Protein AF-A0AAD4EPF3-F1 (afdb_monomer)

pLDDT: mean 72.78, std 25.4, range [34.25, 98.69]

Foldseek 3Di:
DDDPPPPDPPCPPVNVVVVVVVVVVVVVVVVVVVVVVVVVVCVPVVVVVVVVVVVVVVVVVVVVVVVVVVVVVVVVVVVVVVVVVVVVVVVVVVVVVVVVVVVPPDDPDDDDDDDDDDDDDDDDDDDDDDDDDDDDDDDDDDDDPPDPPPDDDPDPPPPPVPDDDDDDD

Sequence (169 aa):
MVPNMRRSAMDTPKAQATRLRRDFDDLISKLIDDENTARSDYEREVPQLEQQICEKEEAIERIQREIEVGRNRIIQLRDAIRDATEVRREVEAIFRCRSESKVGRVKFANRRQTNQHPEEGKRGTPINQNGDRRKRRHQPRTIQFSKVFQRGGAKYKHLIVEHPEEPGI

Mean predicted aligned error: 20.14 Å

Organism: NCBI:txid669026

Solvent-accessible surface area (backbone atoms only — not comparable to full-atom values): 11258 Å² total; per-residue (Å²): 138,79,83,83,75,77,74,73,85,68,72,46,73,66,56,51,51,55,48,54,50,49,55,50,54,53,50,51,50,51,52,50,52,53,50,53,50,53,48,54,49,49,71,54,47,51,59,54,51,52,51,53,48,52,57,49,51,56,50,50,52,52,52,52,51,52,51,52,55,50,50,55,50,51,52,53,52,52,51,52,49,52,55,52,52,48,55,50,50,53,52,53,50,52,53,50,56,56,53,56,66,68,73,71,80,81,78,80,87,80,89,82,87,81,89,86,85,88,81,88,81,81,90,83,84,86,87,85,78,92,78,90,81,82,86,84,91,81,78,82,89,74,84,80,93,77,88,81,88,86,74,81,84,86,76,82,73,79,78,75,81,76,73,80,80,76,83,80,130

Secondary structure (DSSP, 8-state):
------------HHHHHHHHHHHHHHHHHHHHHHHHHHHHHHHHHHHHHHHHHHHHHHHHHHHHHHHHHHHHHHHHHHHHHHHHHHHHHHHHHHHHHHHHHHHS------------------------------------------SSSSSS----------PPPP---

Radius of gyration: 48.9 Å; Cα contacts (8 Å, |Δi|>4): 1; chains: 1; bounding box: 89×60×157 Å

Structure (mmCIF, N/CA/C/O backbone):
data_AF-A0AAD4EPF3-F1
#
_entry.id   AF-A0AAD4EPF3-F1
#
loop_
_atom_site.group_PDB
_atom_site.id
_atom_site.type_symbol
_atom_site.label_atom_id
_atom_site.label_alt_id
_atom_site.label_comp_id
_atom_site.label_asym_id
_atom_site.label_entity_id
_atom_site.label_seq_id
_atom_site.pdbx_PDB_ins_code
_atom_site.Cartn_x
_atom_site.Cartn_y
_atom_site.Cartn_z
_atom_site.occupancy
_atom_site.B_iso_or_equiv
_atom_site.auth_seq_id
_atom_site.auth_comp_id
_atom_site.auth_asym_id
_atom_site.auth_atom_id
_atom_site.pdbx_PDB_model_num
ATOM 1 N N . MET A 1 1 ? 32.553 -14.901 -82.461 1.00 41.97 1 MET A N 1
ATOM 2 C CA . MET A 1 1 ? 31.554 -14.467 -81.460 1.00 41.97 1 MET A CA 1
ATOM 3 C C . MET A 1 1 ? 32.057 -14.905 -80.096 1.00 41.97 1 MET A C 1
ATOM 5 O O . MET A 1 1 ? 32.181 -16.101 -79.882 1.00 41.97 1 MET A O 1
ATOM 9 N N . VAL A 1 2 ? 32.452 -13.971 -79.230 1.00 42.94 2 VAL A N 1
ATOM 10 C CA . VAL A 1 2 ? 32.963 -14.287 -77.884 1.00 42.94 2 VAL A CA 1
ATOM 11 C C . VAL A 1 2 ? 31.824 -14.058 -76.885 1.00 42.94 2 VAL A C 1
ATOM 13 O O . VAL A 1 2 ? 31.221 -12.982 -76.936 1.00 42.94 2 VAL A O 1
ATOM 16 N N . PRO A 1 3 ? 31.478 -15.020 -76.010 1.00 53.44 3 PRO A N 1
ATOM 17 C CA . PRO A 1 3 ? 30.401 -14.832 -75.049 1.00 53.44 3 PRO A CA 1
ATOM 18 C C . PRO A 1 3 ? 30.819 -13.796 -74.008 1.00 53.44 3 PRO A C 1
ATOM 20 O O . PRO A 1 3 ? 31.830 -13.948 -73.323 1.00 53.44 3 PRO A O 1
ATOM 23 N N . ASN A 1 4 ? 30.019 -12.740 -73.891 1.00 50.44 4 ASN A N 1
ATOM 24 C CA . ASN A 1 4 ? 30.131 -11.736 -72.847 1.00 50.44 4 ASN A CA 1
ATOM 25 C C . ASN A 1 4 ? 29.821 -12.413 -71.501 1.00 50.44 4 ASN A C 1
ATOM 27 O O . ASN A 1 4 ? 28.656 -12.608 -71.146 1.00 50.44 4 ASN A O 1
ATOM 31 N N . MET A 1 5 ? 30.861 -12.846 -70.783 1.00 51.75 5 MET A N 1
ATOM 32 C CA . MET A 1 5 ? 30.713 -13.374 -69.433 1.00 51.75 5 MET A CA 1
ATOM 33 C C . MET A 1 5 ? 30.251 -12.228 -68.539 1.00 51.75 5 MET A C 1
ATOM 35 O O . MET A 1 5 ? 31.035 -11.355 -68.164 1.00 51.75 5 MET A O 1
ATOM 39 N N . ARG A 1 6 ? 28.953 -12.224 -68.219 1.00 51.84 6 ARG A N 1
ATOM 40 C CA . ARG A 1 6 ? 28.389 -11.421 -67.135 1.00 51.84 6 ARG A CA 1
ATOM 41 C C . ARG A 1 6 ? 29.256 -11.663 -65.906 1.00 51.84 6 ARG A C 1
ATOM 43 O O . ARG A 1 6 ? 29.224 -12.749 -65.332 1.00 51.84 6 ARG A O 1
ATOM 50 N N . ARG A 1 7 ? 30.061 -10.662 -65.541 1.00 51.69 7 ARG A N 1
ATOM 51 C CA . ARG A 1 7 ? 30.772 -10.626 -64.267 1.00 51.69 7 ARG A CA 1
ATOM 52 C C . ARG A 1 7 ? 29.709 -10.813 -63.195 1.00 51.69 7 ARG A C 1
ATOM 54 O O . ARG A 1 7 ? 28.870 -9.937 -63.003 1.00 51.69 7 ARG A O 1
ATOM 61 N N . SER A 1 8 ? 29.722 -11.988 -62.571 1.00 54.09 8 SER A N 1
ATOM 62 C CA . SER A 1 8 ? 29.107 -12.205 -61.270 1.00 54.09 8 SER A CA 1
ATOM 63 C C . SER A 1 8 ? 29.448 -10.989 -60.416 1.00 54.09 8 SER A C 1
ATOM 65 O O . SER A 1 8 ? 30.621 -10.607 -60.340 1.00 54.09 8 SER A O 1
ATOM 67 N N . ALA A 1 9 ? 28.426 -10.326 -59.880 1.00 55.34 9 ALA A N 1
ATOM 68 C CA . ALA A 1 9 ? 28.579 -9.203 -58.974 1.00 55.34 9 ALA A CA 1
ATOM 69 C C . ALA A 1 9 ? 29.216 -9.723 -57.678 1.00 55.34 9 ALA A C 1
ATOM 71 O O . ALA A 1 9 ? 28.542 -9.966 -56.685 1.00 55.34 9 ALA A O 1
ATOM 72 N N . MET A 1 10 ? 30.526 -9.961 -57.714 1.00 60.81 10 MET A N 1
ATOM 73 C CA . MET A 1 10 ? 31.342 -10.130 -56.527 1.00 60.81 10 MET A CA 1
ATOM 74 C C . MET A 1 10 ? 31.243 -8.804 -55.788 1.00 60.81 10 MET A C 1
ATOM 76 O O . MET A 1 10 ? 31.763 -7.791 -56.266 1.00 60.81 10 MET A O 1
ATOM 80 N N . ASP A 1 11 ? 30.527 -8.792 -54.665 1.00 67.94 11 ASP A N 1
ATOM 81 C CA . ASP A 1 11 ? 30.547 -7.658 -53.754 1.00 67.94 11 ASP A CA 1
ATOM 82 C C . ASP A 1 11 ? 32.008 -7.384 -53.417 1.00 67.94 11 ASP A C 1
ATOM 84 O O . ASP A 1 11 ? 32.669 -8.170 -52.738 1.00 67.94 11 ASP A O 1
ATOM 88 N N . THR A 1 12 ? 32.538 -6.288 -53.958 1.00 86.00 12 THR A N 1
ATOM 89 C CA . THR A 1 12 ? 33.910 -5.884 -53.661 1.00 86.00 12 THR A CA 1
ATOM 90 C C . THR A 1 12 ? 34.059 -5.755 -52.141 1.00 86.00 12 THR A C 1
ATOM 92 O O . THR A 1 12 ? 33.102 -5.337 -51.480 1.00 86.00 12 THR A O 1
ATOM 95 N N . PRO A 1 13 ? 35.236 -6.038 -51.560 1.00 88.44 13 PRO A N 1
ATOM 96 C CA . PRO A 1 13 ? 35.455 -5.874 -50.119 1.00 88.44 13 PRO A CA 1
ATOM 97 C C . PRO A 1 13 ? 35.016 -4.495 -49.595 1.00 88.44 13 PRO A C 1
ATOM 99 O O . PRO A 1 13 ? 34.485 -4.368 -48.496 1.00 88.44 13 PRO A O 1
ATOM 102 N N . LYS A 1 14 ? 35.136 -3.457 -50.434 1.00 91.12 14 LYS A N 1
ATOM 103 C CA . LYS A 1 14 ? 34.638 -2.104 -50.162 1.00 91.12 14 LYS A CA 1
ATOM 104 C C . LYS A 1 14 ? 33.109 -2.038 -50.035 1.00 91.12 14 LYS A C 1
ATOM 106 O O . LYS A 1 14 ? 32.612 -1.390 -49.122 1.00 91.12 14 LYS A O 1
ATOM 111 N N . ALA A 1 15 ? 32.365 -2.704 -50.918 1.00 88.94 15 ALA A N 1
ATOM 112 C CA . ALA A 1 15 ? 30.906 -2.776 -50.839 1.00 88.94 15 ALA A CA 1
ATOM 113 C C . ALA A 1 15 ? 30.447 -3.529 -49.578 1.00 88.94 15 ALA A C 1
ATOM 115 O O . ALA A 1 15 ? 29.534 -3.066 -48.894 1.00 88.94 15 ALA A O 1
ATOM 116 N N . GLN A 1 16 ? 31.128 -4.623 -49.220 1.00 90.25 16 GLN A N 1
ATOM 117 C CA . GLN A 1 16 ? 30.853 -5.368 -47.985 1.00 90.25 16 GLN A CA 1
ATOM 118 C C . GLN A 1 16 ? 31.090 -4.498 -46.745 1.00 90.25 16 GLN A C 1
ATOM 120 O O . GLN A 1 16 ? 30.206 -4.383 -45.901 1.00 90.25 16 GLN A O 1
ATOM 125 N N . ALA A 1 17 ? 32.223 -3.791 -46.688 1.00 92.38 17 ALA A N 1
ATOM 126 C CA . ALA A 1 17 ? 32.535 -2.869 -45.596 1.00 92.38 17 ALA A CA 1
ATOM 127 C C . ALA A 1 17 ? 31.496 -1.742 -45.456 1.00 92.38 17 ALA A C 1
ATOM 129 O O . ALA A 1 17 ? 31.114 -1.389 -44.344 1.00 92.38 17 ALA A O 1
ATOM 130 N N . THR A 1 18 ? 30.990 -1.194 -46.570 1.00 94.00 18 THR A N 1
ATOM 131 C CA . THR A 1 18 ? 29.942 -0.161 -46.506 1.00 94.00 18 THR A CA 1
ATOM 132 C C . THR A 1 18 ? 28.593 -0.688 -46.030 1.00 94.00 18 THR A C 1
ATOM 134 O O . THR A 1 18 ? 27.859 0.067 -45.403 1.00 94.00 18 THR A O 1
ATOM 137 N N . ARG A 1 19 ? 28.247 -1.950 -46.325 1.00 94.44 19 ARG A N 1
ATOM 138 C CA . ARG A 1 19 ? 27.010 -2.565 -45.820 1.00 94.44 19 ARG A CA 1
ATOM 139 C C . ARG A 1 19 ? 27.119 -2.823 -44.329 1.00 94.44 19 ARG A C 1
ATOM 141 O O . ARG A 1 19 ? 26.300 -2.313 -43.585 1.00 94.44 19 ARG A O 1
ATOM 148 N N . LEU A 1 20 ? 28.205 -3.467 -43.907 1.00 95.88 20 LEU A N 1
ATOM 149 C CA . LEU A 1 20 ? 28.450 -3.756 -42.500 1.00 95.88 20 LEU A CA 1
ATOM 150 C C . LEU A 1 20 ? 28.458 -2.481 -41.646 1.00 95.88 20 LEU A C 1
ATOM 152 O O . LEU A 1 20 ? 27.905 -2.468 -40.556 1.00 95.88 20 LEU A O 1
ATOM 156 N N . ARG A 1 21 ? 29.037 -1.388 -42.159 1.00 96.44 21 ARG A N 1
ATOM 157 C CA . ARG A 1 21 ? 28.996 -0.093 -41.475 1.00 96.44 21 ARG A CA 1
ATOM 158 C C . ARG A 1 21 ? 27.568 0.424 -41.283 1.00 96.44 21 ARG A C 1
ATOM 160 O O . ARG A 1 21 ? 27.253 0.863 -40.189 1.00 96.44 21 ARG A O 1
ATOM 167 N N . ARG A 1 22 ? 26.715 0.340 -42.310 1.00 97.06 22 ARG A N 1
ATOM 168 C CA . ARG A 1 22 ? 25.299 0.723 -42.180 1.00 97.06 22 ARG A CA 1
ATOM 169 C C . ARG A 1 22 ? 24.564 -0.175 -41.195 1.00 97.06 22 ARG A C 1
ATOM 171 O O . ARG A 1 22 ? 23.853 0.344 -40.355 1.00 97.06 22 ARG A O 1
ATOM 178 N N . ASP A 1 23 ? 24.789 -1.485 -41.254 1.00 97.50 23 ASP A N 1
ATOM 179 C CA . ASP A 1 23 ? 24.154 -2.431 -40.332 1.00 97.50 23 ASP A CA 1
ATOM 180 C C . ASP A 1 23 ? 24.547 -2.132 -38.872 1.00 97.50 23 ASP A C 1
ATOM 182 O O . ASP A 1 23 ? 23.711 -2.216 -37.974 1.00 97.50 23 ASP A O 1
ATOM 186 N N . PHE A 1 24 ? 25.805 -1.736 -38.632 1.00 98.06 24 PHE A N 1
ATOM 187 C CA . PHE A 1 24 ? 26.255 -1.265 -37.320 1.00 98.06 24 PHE A CA 1
ATOM 188 C C . PHE A 1 24 ? 25.595 0.054 -36.911 1.00 98.06 24 PHE A C 1
ATOM 190 O O . PHE A 1 24 ? 25.129 0.156 -35.779 1.00 98.06 24 PHE A O 1
ATOM 197 N N . ASP A 1 25 ? 25.530 1.042 -37.805 1.00 98.12 25 ASP A N 1
ATOM 198 C CA . ASP A 1 25 ? 24.897 2.336 -37.524 1.00 98.12 25 ASP A CA 1
ATOM 199 C C . ASP A 1 25 ? 23.387 2.167 -37.226 1.00 98.12 25 ASP A C 1
ATOM 201 O O . ASP A 1 25 ? 22.860 2.764 -36.282 1.00 98.12 25 ASP A O 1
ATOM 205 N N . ASP A 1 26 ? 22.702 1.288 -37.965 1.00 98.12 26 ASP A N 1
ATOM 206 C CA . ASP A 1 26 ? 21.293 0.935 -37.755 1.00 98.12 26 ASP A CA 1
ATOM 207 C C . ASP A 1 26 ? 21.089 0.209 -36.416 1.00 98.12 26 ASP A C 1
ATOM 209 O O . ASP A 1 26 ? 20.116 0.471 -35.705 1.00 98.12 26 ASP A O 1
ATOM 213 N N . LEU A 1 27 ? 21.999 -0.703 -36.050 1.00 98.31 27 LEU A N 1
ATOM 214 C CA . LEU A 1 27 ? 21.946 -1.411 -34.769 1.00 98.31 27 LEU A CA 1
ATOM 215 C C . LEU A 1 27 ? 22.160 -0.458 -33.589 1.00 98.31 27 LEU A C 1
ATOM 217 O O . LEU A 1 27 ? 21.432 -0.548 -32.603 1.00 98.31 27 LEU A O 1
ATOM 221 N N . ILE A 1 28 ? 23.128 0.457 -33.694 1.00 98.38 28 ILE A N 1
ATOM 222 C CA . ILE A 1 28 ? 23.382 1.481 -32.674 1.00 98.38 28 ILE A CA 1
ATOM 223 C C . ILE A 1 28 ? 22.147 2.368 -32.509 1.00 98.38 28 ILE A C 1
ATOM 225 O O . ILE A 1 28 ? 21.724 2.612 -31.384 1.00 98.38 28 ILE A O 1
ATOM 229 N N . SER A 1 29 ? 21.538 2.800 -33.617 1.00 98.25 29 SER A N 1
ATOM 230 C CA . SER A 1 29 ? 20.337 3.643 -33.579 1.00 98.25 29 SER A CA 1
ATOM 231 C C . SER A 1 29 ? 19.178 2.938 -32.871 1.00 98.25 29 SER A C 1
ATOM 233 O O . SER A 1 29 ? 18.586 3.504 -31.959 1.00 98.25 29 SER A O 1
ATOM 235 N N . LYS A 1 30 ? 18.923 1.665 -33.204 1.00 98.38 30 LYS A N 1
ATOM 236 C CA . LYS A 1 30 ? 17.899 0.858 -32.522 1.00 98.38 30 LYS A CA 1
ATOM 237 C C . LYS A 1 30 ? 18.172 0.696 -31.032 1.00 98.38 30 LYS A C 1
ATOM 239 O O . LYS A 1 30 ? 17.250 0.814 -30.239 1.00 98.38 30 LYS A O 1
ATOM 244 N N . LEU A 1 31 ? 19.424 0.439 -30.652 1.00 98.44 31 LEU A N 1
ATOM 245 C CA . LEU A 1 31 ? 19.785 0.277 -29.246 1.00 98.44 31 LEU A CA 1
ATOM 246 C C . LEU A 1 31 ? 19.527 1.565 -28.452 1.00 98.44 31 LEU A C 1
ATOM 248 O O . LEU A 1 31 ? 19.008 1.500 -27.343 1.00 98.44 31 LEU A O 1
ATOM 252 N N . ILE A 1 32 ? 19.844 2.721 -29.038 1.00 98.50 32 ILE A N 1
ATOM 253 C CA . ILE A 1 32 ? 19.571 4.032 -28.440 1.00 98.50 32 ILE A CA 1
ATOM 254 C C . ILE A 1 32 ? 18.059 4.269 -28.315 1.00 98.50 32 ILE A C 1
ATOM 256 O O . ILE A 1 32 ? 17.601 4.757 -27.283 1.00 98.50 32 ILE A O 1
ATOM 260 N N . ASP A 1 33 ? 17.273 3.920 -29.334 1.00 98.38 33 ASP A N 1
ATOM 261 C CA . ASP A 1 33 ? 15.813 4.070 -29.303 1.00 98.38 33 ASP A CA 1
ATOM 262 C C . ASP A 1 33 ? 15.165 3.173 -28.235 1.00 98.38 33 ASP A C 1
ATOM 264 O O . ASP A 1 33 ? 14.301 3.631 -27.480 1.00 98.38 33 ASP A O 1
ATOM 268 N N . ASP A 1 34 ? 15.613 1.920 -28.126 1.00 98.44 34 ASP A N 1
ATOM 269 C CA . ASP A 1 34 ? 15.154 0.972 -27.108 1.00 98.44 34 ASP A CA 1
ATOM 270 C C . ASP A 1 34 ? 15.523 1.459 -25.696 1.00 98.44 34 ASP A C 1
ATOM 272 O O . ASP A 1 34 ? 14.685 1.434 -24.790 1.00 98.44 34 ASP A O 1
ATOM 276 N N . GLU A 1 35 ? 16.749 1.959 -25.507 1.00 98.38 35 GLU A N 1
ATOM 277 C CA . GLU A 1 35 ? 17.209 2.524 -24.234 1.00 98.38 35 GLU A CA 1
ATOM 278 C C . GLU A 1 35 ? 16.392 3.759 -23.837 1.00 98.38 35 GLU A C 1
ATOM 280 O O . GLU A 1 35 ? 15.924 3.854 -22.701 1.00 98.38 35 GLU A O 1
ATOM 285 N N . ASN A 1 36 ? 16.155 4.681 -24.774 1.00 98.25 36 ASN A N 1
ATOM 286 C CA . ASN A 1 36 ? 15.343 5.873 -24.532 1.00 98.25 36 ASN A CA 1
ATOM 287 C C . ASN A 1 36 ? 13.889 5.522 -24.204 1.00 98.25 36 ASN A C 1
ATOM 289 O O . ASN A 1 36 ? 13.291 6.142 -23.323 1.00 98.25 36 ASN A O 1
ATOM 293 N N . THR A 1 37 ? 13.326 4.520 -24.880 1.00 98.31 37 THR A N 1
ATOM 294 C CA . THR A 1 37 ? 11.962 4.045 -24.619 1.00 98.31 37 THR A CA 1
ATOM 295 C C . THR A 1 37 ? 11.866 3.444 -23.221 1.00 98.31 37 THR A C 1
ATOM 297 O O . THR A 1 37 ? 11.028 3.872 -22.428 1.00 98.31 37 THR A O 1
ATOM 300 N N . ALA A 1 38 ? 12.774 2.526 -22.877 1.00 98.06 38 ALA A N 1
ATOM 301 C CA . ALA A 1 38 ? 12.819 1.918 -21.552 1.00 98.06 38 ALA A CA 1
ATOM 302 C C . ALA A 1 38 ? 13.003 2.978 -20.459 1.00 98.06 38 ALA A C 1
ATOM 304 O O . ALA A 1 38 ? 12.291 2.977 -19.455 1.00 98.06 38 ALA A O 1
ATOM 305 N N . ARG A 1 39 ? 13.920 3.927 -20.671 1.00 98.31 39 ARG A N 1
ATOM 306 C CA . ARG A 1 39 ? 14.147 5.043 -19.754 1.00 98.31 39 ARG A CA 1
ATOM 307 C C . ARG A 1 39 ? 12.891 5.890 -19.568 1.00 98.31 39 ARG A C 1
ATOM 309 O O . ARG A 1 39 ? 12.536 6.177 -18.430 1.00 98.31 39 ARG A O 1
ATOM 316 N N . SER A 1 40 ? 12.207 6.253 -20.652 1.00 98.25 40 SER A N 1
ATOM 317 C CA . SER A 1 40 ? 10.964 7.026 -20.584 1.00 98.25 40 SER A CA 1
ATOM 318 C C . SER A 1 40 ? 9.862 6.283 -19.827 1.00 98.25 40 SER A C 1
ATOM 320 O O . SER A 1 40 ? 9.078 6.918 -19.119 1.00 98.25 40 SER A O 1
ATOM 322 N N . ASP A 1 41 ? 9.775 4.962 -19.977 1.00 98.25 41 ASP A N 1
ATOM 323 C CA . ASP A 1 41 ? 8.807 4.154 -19.241 1.00 98.25 41 ASP A CA 1
ATOM 324 C C . ASP A 1 41 ? 9.131 4.133 -17.742 1.00 98.25 41 ASP A C 1
ATOM 326 O O . ASP A 1 41 ? 8.237 4.385 -16.930 1.00 98.25 41 ASP A O 1
ATOM 330 N N . TYR A 1 42 ? 10.401 3.944 -17.365 1.00 98.12 42 TYR A N 1
ATOM 331 C CA . TYR A 1 42 ? 10.831 3.993 -15.963 1.00 98.12 42 TYR A CA 1
ATOM 332 C C . TYR A 1 42 ? 10.631 5.372 -15.328 1.00 98.12 42 TYR A C 1
ATOM 334 O O . TYR A 1 42 ? 10.101 5.462 -14.221 1.00 98.12 42 TYR A O 1
ATOM 342 N N . GLU A 1 43 ? 11.003 6.447 -16.027 1.00 98.00 43 GLU A N 1
ATOM 343 C CA . GLU A 1 43 ? 10.813 7.828 -15.562 1.00 98.00 43 GLU A CA 1
ATOM 344 C C . GLU A 1 43 ? 9.330 8.158 -15.332 1.00 98.00 43 GLU A C 1
ATOM 346 O O . GLU A 1 43 ? 9.006 8.998 -14.493 1.00 98.00 43 GLU A O 1
ATOM 351 N N . ARG A 1 44 ? 8.414 7.474 -16.029 1.00 97.88 44 ARG A N 1
ATOM 352 C CA . ARG A 1 44 ? 6.969 7.607 -15.813 1.00 97.88 44 ARG A CA 1
ATOM 353 C C . ARG A 1 44 ? 6.450 6.710 -14.690 1.00 97.88 44 ARG A C 1
ATOM 355 O O . ARG A 1 44 ? 5.611 7.155 -13.909 1.00 97.88 44 ARG A O 1
ATOM 362 N N . GLU A 1 45 ? 6.866 5.449 -14.640 1.00 98.38 45 GLU A N 1
ATOM 363 C CA . GLU A 1 45 ? 6.282 4.453 -13.735 1.00 98.38 45 GLU A CA 1
ATOM 364 C C . GLU A 1 45 ? 6.785 4.602 -12.295 1.00 98.38 45 GLU A C 1
ATOM 366 O O . GLU A 1 45 ? 5.991 4.492 -11.360 1.00 98.38 45 GLU A O 1
ATOM 371 N N . VAL A 1 46 ? 8.068 4.920 -12.096 1.00 98.56 46 VAL A N 1
ATOM 372 C CA . VAL A 1 46 ? 8.653 5.042 -10.750 1.00 98.56 46 VAL A CA 1
ATOM 373 C C . VAL A 1 46 ? 7.931 6.103 -9.905 1.00 98.56 46 VAL A C 1
ATOM 375 O O . VAL A 1 46 ? 7.451 5.742 -8.829 1.00 98.56 46 VAL A O 1
ATOM 378 N N . PRO A 1 47 ? 7.716 7.349 -10.376 1.00 98.38 47 PRO A N 1
ATOM 379 C CA . PRO A 1 47 ? 7.000 8.353 -9.584 1.00 98.38 47 PRO A CA 1
ATOM 380 C C . PRO A 1 47 ? 5.546 7.967 -9.287 1.00 98.38 47 PRO A C 1
ATOM 382 O O . PRO A 1 47 ? 5.013 8.291 -8.227 1.00 98.38 47 PRO A O 1
ATOM 385 N N . GLN A 1 48 ? 4.885 7.254 -10.207 1.00 98.38 48 GLN A N 1
ATOM 386 C CA . GLN A 1 48 ? 3.516 6.773 -9.993 1.00 98.38 48 GLN A CA 1
ATOM 387 C C . GLN A 1 48 ? 3.462 5.718 -8.887 1.00 98.38 48 GLN A C 1
ATOM 389 O O . GLN A 1 48 ? 2.556 5.740 -8.052 1.00 98.38 48 GLN A O 1
ATOM 394 N N . LEU A 1 49 ? 4.427 4.797 -8.867 1.00 98.56 49 LEU A N 1
ATOM 395 C CA . LEU A 1 49 ? 4.541 3.797 -7.811 1.00 98.56 49 LEU A CA 1
ATOM 396 C C . LEU A 1 49 ? 4.888 4.444 -6.467 1.00 98.56 49 LEU A C 1
ATOM 398 O O . LEU A 1 49 ? 4.273 4.094 -5.461 1.00 98.56 49 LEU A O 1
ATOM 402 N N . GLU A 1 50 ? 5.799 5.416 -6.444 1.00 98.50 50 GLU A N 1
ATOM 403 C CA . GLU A 1 50 ? 6.135 6.187 -5.240 1.00 98.50 50 GLU A CA 1
ATOM 404 C C . GLU A 1 50 ? 4.914 6.923 -4.676 1.00 98.50 50 GLU A C 1
ATOM 406 O O . GLU A 1 50 ? 4.641 6.846 -3.476 1.00 98.50 50 GLU A O 1
ATOM 411 N N . GLN A 1 51 ? 4.115 7.559 -5.538 1.00 98.50 51 GLN A N 1
ATOM 412 C CA . GLN A 1 51 ? 2.868 8.197 -5.125 1.00 98.50 51 GLN A CA 1
ATOM 413 C C . GLN A 1 51 ? 1.887 7.182 -4.519 1.00 98.50 51 GLN A C 1
ATOM 415 O O . GLN A 1 51 ? 1.338 7.418 -3.443 1.00 98.50 51 GLN A O 1
ATOM 420 N N . GLN A 1 52 ? 1.690 6.030 -5.167 1.00 98.56 52 GLN A N 1
ATOM 421 C CA . GLN A 1 52 ? 0.805 4.984 -4.645 1.00 98.56 52 GLN A CA 1
ATOM 422 C C . GLN A 1 52 ? 1.285 4.414 -3.307 1.00 98.56 52 GLN A C 1
ATOM 424 O O . GLN A 1 52 ? 0.460 4.023 -2.479 1.00 98.56 52 GLN A O 1
ATOM 429 N N . ILE A 1 53 ? 2.601 4.316 -3.102 1.00 98.56 53 ILE A N 1
ATOM 430 C CA . ILE A 1 53 ? 3.181 3.895 -1.824 1.00 98.56 53 ILE A CA 1
ATOM 431 C C . ILE A 1 53 ? 2.824 4.921 -0.749 1.00 98.56 53 ILE A C 1
ATOM 433 O O . ILE A 1 53 ? 2.235 4.535 0.258 1.00 98.56 53 ILE A O 1
ATOM 437 N N . CYS A 1 54 ? 3.062 6.209 -1.006 1.00 98.38 54 CYS A N 1
ATOM 438 C CA . CYS A 1 54 ? 2.747 7.292 -0.074 1.00 98.38 54 CYS A CA 1
ATOM 439 C C . CYS A 1 54 ? 1.255 7.304 0.321 1.00 98.38 54 CYS A C 1
ATOM 441 O O . CYS A 1 54 ? 0.908 7.283 1.503 1.00 98.38 54 CYS A O 1
ATOM 443 N N . GLU A 1 55 ? 0.346 7.215 -0.655 1.00 98.62 55 GLU A N 1
ATOM 444 C CA . GLU A 1 55 ? -1.103 7.170 -0.402 1.00 98.62 55 GLU A CA 1
ATOM 445 C C . GLU A 1 55 ? -1.516 5.969 0.469 1.00 98.62 55 GLU A C 1
ATOM 447 O O . GLU A 1 55 ? -2.390 6.072 1.342 1.00 98.62 55 GLU A O 1
ATOM 452 N N . LYS A 1 56 ? -0.889 4.808 0.243 1.00 98.31 56 LYS A N 1
ATOM 453 C CA . LYS A 1 56 ? -1.139 3.593 1.027 1.00 98.31 56 LYS A CA 1
ATOM 454 C C . LYS A 1 56 ? -0.563 3.695 2.434 1.00 98.31 56 LYS A C 1
ATOM 456 O O . LYS A 1 56 ? -1.218 3.233 3.367 1.00 98.31 56 LYS A O 1
ATOM 461 N N . GLU A 1 57 ? 0.609 4.295 2.603 1.00 98.69 57 GLU A N 1
ATOM 462 C CA . GLU A 1 57 ? 1.211 4.548 3.914 1.00 98.69 57 GLU A CA 1
ATOM 463 C C . GLU A 1 57 ? 0.308 5.448 4.763 1.00 98.69 57 GLU A C 1
ATOM 465 O O . GLU A 1 57 ? -0.048 5.073 5.883 1.00 98.69 57 GLU A O 1
ATOM 470 N N . GLU A 1 58 ? -0.205 6.545 4.202 1.00 98.50 58 GLU A N 1
ATOM 471 C CA . GLU A 1 58 ? -1.172 7.397 4.902 1.00 98.50 58 GLU A CA 1
ATOM 472 C C . GLU A 1 58 ? -2.461 6.650 5.278 1.00 98.50 58 GLU A C 1
ATOM 474 O O . GLU A 1 58 ? -3.028 6.846 6.360 1.00 98.50 58 GLU A O 1
ATOM 479 N N . ALA A 1 59 ? -2.969 5.799 4.381 1.00 98.38 59 ALA A N 1
ATOM 480 C CA . ALA A 1 59 ? -4.156 4.995 4.652 1.00 98.38 59 ALA A CA 1
ATOM 481 C C . ALA A 1 59 ? -3.913 4.006 5.801 1.00 98.38 59 ALA A C 1
ATOM 483 O O . ALA A 1 59 ? -4.772 3.856 6.675 1.00 98.38 59 ALA A O 1
ATOM 484 N N . ILE A 1 60 ? -2.738 3.374 5.833 1.00 98.62 60 ILE A N 1
ATOM 485 C CA . ILE A 1 60 ? -2.318 2.492 6.923 1.00 98.62 60 ILE A CA 1
ATOM 486 C C . ILE A 1 60 ? -2.269 3.271 8.239 1.00 98.62 60 ILE A C 1
ATOM 488 O O . ILE A 1 60 ? -2.841 2.811 9.228 1.00 98.62 60 ILE A O 1
ATOM 492 N N . GLU A 1 61 ? -1.665 4.458 8.265 1.00 98.62 61 GLU A N 1
ATOM 493 C CA . GLU A 1 61 ? -1.608 5.288 9.473 1.00 98.62 61 GLU A CA 1
ATOM 494 C C . GLU A 1 61 ? -2.998 5.695 9.978 1.00 98.62 61 GLU A C 1
ATOM 496 O O . GLU A 1 61 ? -3.255 5.679 11.187 1.00 98.62 61 GLU A O 1
ATOM 501 N N . ARG A 1 62 ? -3.921 6.046 9.070 1.00 98.69 62 ARG A N 1
ATOM 502 C CA . ARG A 1 62 ? -5.319 6.351 9.421 1.00 98.69 62 ARG A CA 1
ATOM 503 C C . ARG A 1 62 ? -5.993 5.153 10.088 1.00 98.69 62 ARG A C 1
ATOM 505 O O . ARG A 1 62 ? -6.526 5.290 11.188 1.00 98.69 62 ARG A O 1
ATOM 512 N N . ILE A 1 63 ? -5.901 3.975 9.473 1.00 98.69 63 ILE A N 1
ATOM 513 C CA . ILE A 1 63 ? -6.495 2.740 10.004 1.00 98.69 63 ILE A CA 1
ATOM 514 C C . ILE A 1 63 ? -5.871 2.367 11.355 1.00 98.69 63 ILE A C 1
ATOM 516 O O . ILE A 1 63 ? -6.580 1.975 12.280 1.00 98.69 63 ILE A O 1
ATOM 520 N N . GLN A 1 64 ? -4.553 2.513 11.513 1.00 98.50 64 GLN A N 1
ATOM 521 C CA . GLN A 1 64 ? -3.879 2.245 12.785 1.00 98.50 64 GLN A CA 1
ATOM 522 C C . GLN A 1 64 ? -4.388 3.159 13.907 1.00 98.50 64 GLN A C 1
ATOM 524 O O . GLN A 1 64 ? -4.652 2.676 15.011 1.00 98.50 64 GLN A O 1
ATOM 529 N N . ARG A 1 65 ? -4.597 4.451 13.622 1.00 98.50 65 ARG A N 1
ATOM 530 C CA . ARG A 1 65 ? -5.198 5.398 14.575 1.00 98.50 65 ARG A CA 1
ATOM 531 C C . ARG A 1 65 ? -6.624 5.004 14.954 1.00 98.50 65 ARG A C 1
ATOM 533 O O . ARG A 1 65 ? -6.955 5.001 16.138 1.00 98.50 65 ARG A O 1
ATOM 540 N N . GLU A 1 66 ? -7.455 4.624 13.987 1.00 98.62 66 GLU A N 1
ATOM 541 C CA . GLU A 1 66 ? -8.828 4.166 14.248 1.00 98.62 66 GLU A CA 1
ATOM 542 C C . GLU A 1 66 ? -8.868 2.889 15.095 1.00 98.62 66 GLU A C 1
ATOM 544 O O . GLU A 1 66 ? -9.657 2.792 16.039 1.00 98.62 66 GLU A O 1
ATOM 549 N N . ILE A 1 67 ? -7.981 1.930 14.812 1.00 98.56 67 ILE A N 1
ATOM 550 C CA . ILE A 1 67 ? -7.834 0.709 15.612 1.00 98.56 67 ILE A CA 1
ATOM 551 C C . ILE A 1 67 ? -7.468 1.057 17.055 1.00 98.56 67 ILE A C 1
ATOM 553 O O . ILE A 1 67 ? -8.035 0.474 17.980 1.00 98.56 67 ILE A O 1
ATOM 557 N N . GLU A 1 68 ? -6.546 1.993 17.268 1.00 98.62 68 GLU A N 1
ATOM 558 C CA . GLU A 1 68 ? -6.125 2.393 18.610 1.00 98.62 68 GLU A CA 1
ATOM 559 C C . GLU A 1 68 ? -7.263 3.074 19.385 1.00 98.62 68 GLU A C 1
ATOM 561 O O . GLU A 1 68 ? -7.541 2.725 20.535 1.00 98.62 68 GLU A O 1
ATOM 566 N N . VAL A 1 69 ? -8.009 3.974 18.740 1.00 98.62 69 VAL A N 1
ATOM 567 C CA . VAL A 1 69 ? -9.220 4.576 19.323 1.00 98.62 69 VAL A CA 1
ATOM 568 C C . VAL A 1 69 ? -10.252 3.496 19.673 1.00 98.62 69 VAL A C 1
ATOM 570 O O . VAL A 1 69 ? -10.783 3.477 20.788 1.00 98.62 69 VAL A O 1
ATOM 573 N N . GLY A 1 70 ? -10.501 2.555 18.760 1.00 98.50 70 GLY A N 1
ATOM 574 C CA . GLY A 1 70 ? -11.422 1.440 18.972 1.00 98.50 70 GLY A CA 1
ATOM 575 C C . GLY A 1 70 ? -11.004 0.534 20.134 1.00 98.50 70 GLY A C 1
ATOM 576 O O . GLY A 1 70 ? -11.834 0.182 20.975 1.00 98.50 70 GLY A O 1
ATOM 577 N N . ARG A 1 71 ? -9.712 0.202 20.245 1.00 98.62 71 ARG A N 1
ATOM 578 C CA . ARG A 1 71 ? -9.152 -0.579 21.362 1.00 98.62 71 ARG A CA 1
ATOM 579 C C . ARG A 1 71 ? -9.371 0.115 22.698 1.00 98.62 71 ARG A C 1
ATOM 581 O O . ARG A 1 71 ? -9.873 -0.513 23.630 1.00 98.62 71 ARG A O 1
ATOM 588 N N . ASN A 1 72 ? -9.064 1.406 22.774 1.00 98.50 72 ASN A N 1
ATOM 589 C CA . ASN A 1 72 ? -9.274 2.194 23.985 1.00 98.50 72 ASN A CA 1
ATOM 590 C C . ASN A 1 72 ? -10.756 2.237 24.375 1.00 98.50 72 ASN A C 1
ATOM 592 O O . ASN A 1 72 ? -11.099 2.064 25.547 1.00 98.50 72 ASN A O 1
ATOM 596 N N . ARG A 1 73 ? -11.658 2.351 23.394 1.00 98.50 73 ARG A N 1
ATOM 597 C CA . ARG A 1 73 ? -13.100 2.292 23.647 1.00 98.50 73 ARG A CA 1
ATOM 598 C C . ARG A 1 73 ? -13.553 0.932 24.179 1.00 98.50 73 ARG A C 1
ATOM 600 O O . ARG A 1 73 ? -14.361 0.884 25.106 1.00 98.50 73 ARG A O 1
ATOM 607 N N . ILE A 1 74 ? -13.033 -0.166 23.632 1.00 98.56 74 ILE A N 1
ATOM 608 C CA . ILE A 1 74 ? -13.326 -1.524 24.114 1.00 98.56 74 ILE A CA 1
ATOM 609 C C . ILE A 1 74 ? -12.878 -1.689 25.569 1.00 98.56 74 ILE A C 1
ATOM 611 O O . ILE A 1 74 ? -13.632 -2.234 26.375 1.00 98.56 74 ILE A O 1
ATOM 615 N N . ILE A 1 75 ? -11.685 -1.200 25.923 1.00 98.56 75 ILE A N 1
ATOM 616 C CA . ILE A 1 75 ? -11.169 -1.255 27.299 1.00 98.56 75 ILE A CA 1
ATOM 617 C C . ILE A 1 75 ? -12.101 -0.497 28.251 1.00 98.56 75 ILE A C 1
ATOM 619 O O . ILE A 1 75 ? -12.534 -1.070 29.249 1.00 98.56 75 ILE A O 1
ATOM 623 N N . GLN A 1 76 ? -12.482 0.738 27.905 1.00 98.38 76 GLN A N 1
ATOM 624 C CA . GLN A 1 76 ? -13.411 1.543 28.709 1.00 98.38 76 GLN A CA 1
ATOM 625 C C . GLN A 1 76 ? -14.755 0.840 28.924 1.00 98.38 76 GLN A C 1
ATOM 627 O O . GLN A 1 76 ? -15.262 0.792 30.041 1.00 98.38 76 GLN A O 1
ATOM 632 N N . LEU A 1 77 ? -15.336 0.275 27.861 1.00 98.56 77 LEU A N 1
ATOM 633 C CA . LEU A 1 77 ? -16.613 -0.433 27.954 1.00 98.56 77 LEU A CA 1
ATOM 634 C C . LEU A 1 77 ? -16.499 -1.707 28.793 1.00 98.56 77 LEU A C 1
ATOM 636 O O . LEU A 1 77 ? -17.397 -2.002 29.576 1.00 98.56 77 LEU A O 1
ATOM 640 N N . ARG A 1 78 ? -15.399 -2.455 28.662 1.00 98.62 78 ARG A N 1
ATOM 641 C CA . ARG A 1 78 ? -15.146 -3.652 29.472 1.00 98.62 78 ARG A CA 1
ATOM 642 C C . ARG A 1 78 ? -15.069 -3.308 30.957 1.00 98.62 78 ARG A C 1
ATOM 644 O O . ARG A 1 78 ? -15.644 -4.026 31.772 1.00 98.62 78 ARG A O 1
ATOM 651 N N . ASP A 1 79 ? -14.366 -2.234 31.296 1.00 98.44 79 ASP A N 1
ATOM 652 C CA . ASP A 1 79 ? -14.224 -1.792 32.679 1.00 98.44 79 ASP A CA 1
ATOM 653 C C . ASP A 1 79 ? -15.571 -1.286 33.227 1.00 98.44 79 ASP A C 1
ATOM 655 O O . ASP A 1 79 ? -15.995 -1.738 34.284 1.00 98.44 79 ASP A O 1
ATOM 659 N N . ALA A 1 80 ? -16.335 -0.509 32.450 1.00 98.44 80 ALA A N 1
ATOM 660 C CA . ALA A 1 80 ? -17.689 -0.097 32.832 1.00 98.44 80 ALA A CA 1
ATOM 661 C C . ALA A 1 80 ? -18.645 -1.287 33.052 1.00 98.44 80 ALA A C 1
ATOM 663 O O . ALA A 1 80 ? -19.451 -1.279 33.982 1.00 98.44 80 ALA A O 1
ATOM 664 N N . ILE A 1 81 ? -18.557 -2.332 32.220 1.00 98.44 81 ILE A N 1
ATOM 665 C CA . ILE A 1 81 ? -19.331 -3.568 32.410 1.00 98.44 81 ILE A CA 1
ATOM 666 C C . ILE A 1 81 ? -18.917 -4.257 33.707 1.00 98.44 81 ILE A C 1
ATOM 668 O O . ILE A 1 81 ? -19.790 -4.681 34.461 1.00 98.44 81 ILE A O 1
ATOM 672 N N . ARG A 1 82 ? -17.612 -4.374 33.984 1.00 98.44 82 ARG A N 1
ATOM 673 C CA . ARG A 1 82 ? -17.115 -4.972 35.230 1.00 98.44 82 ARG A CA 1
ATOM 674 C C . ARG A 1 82 ? -17.708 -4.249 36.438 1.00 98.44 82 ARG A C 1
ATOM 676 O O . ARG A 1 82 ? -18.327 -4.908 37.272 1.00 98.44 82 ARG A O 1
ATOM 683 N N . ASP A 1 83 ? -17.606 -2.928 36.469 1.00 98.25 83 ASP A N 1
ATOM 684 C CA . ASP A 1 83 ? -18.084 -2.112 37.584 1.00 98.25 83 ASP A CA 1
ATOM 685 C C . ASP A 1 83 ? -19.615 -2.244 37.737 1.00 98.25 83 ASP A C 1
ATOM 687 O O . ASP A 1 83 ? -20.130 -2.492 38.827 1.00 98.25 83 ASP A O 1
ATOM 691 N N . ALA A 1 84 ? -20.366 -2.225 36.628 1.00 97.88 84 ALA A N 1
ATOM 692 C CA . ALA A 1 84 ? -21.812 -2.456 36.646 1.00 97.88 84 ALA A CA 1
ATOM 693 C C . ALA A 1 84 ? -22.191 -3.869 37.133 1.00 97.88 84 ALA A C 1
ATOM 695 O O . ALA A 1 84 ? -23.201 -4.040 37.820 1.00 97.88 84 ALA A O 1
ATOM 696 N N . THR A 1 85 ? -21.404 -4.901 36.799 1.00 97.81 85 THR A N 1
ATOM 697 C CA . THR A 1 85 ? -21.648 -6.260 37.311 1.00 97.81 85 THR A CA 1
ATOM 698 C C . THR A 1 85 ? -21.378 -6.391 38.803 1.00 97.81 85 THR A C 1
ATOM 700 O O . THR A 1 85 ? -22.048 -7.189 39.459 1.00 97.81 85 THR A O 1
ATOM 703 N N . GLU A 1 86 ? -20.434 -5.626 39.346 1.00 97.44 86 GLU A N 1
ATOM 704 C CA . GLU A 1 86 ? -20.160 -5.581 40.781 1.00 97.44 86 GLU A CA 1
ATOM 705 C C . GLU A 1 86 ? -21.323 -4.936 41.534 1.00 97.44 86 GLU A C 1
ATOM 707 O O . GLU A 1 86 ? -21.917 -5.586 42.393 1.00 97.44 86 GLU A O 1
ATOM 712 N N . VAL A 1 87 ? -21.769 -3.755 41.094 1.00 97.75 87 VAL A N 1
ATOM 713 C CA . VAL A 1 87 ? -22.965 -3.092 41.641 1.00 97.75 87 VAL A CA 1
ATOM 714 C C . VAL A 1 87 ? -24.188 -4.011 41.572 1.00 97.75 87 VAL A C 1
ATOM 716 O O . VAL A 1 87 ? -24.943 -4.131 42.538 1.00 97.75 87 VAL A O 1
ATOM 719 N N . ARG A 1 88 ? -24.385 -4.723 40.452 1.00 97.75 88 ARG A N 1
ATOM 720 C CA . ARG A 1 88 ? -25.493 -5.681 40.327 1.00 97.75 88 ARG A CA 1
ATOM 721 C C . ARG A 1 88 ? -25.415 -6.784 41.385 1.00 97.75 88 ARG A C 1
ATOM 723 O O . ARG A 1 88 ? -26.434 -7.102 41.992 1.00 97.75 88 ARG A O 1
ATOM 730 N N . ARG A 1 89 ? -24.227 -7.353 41.626 1.00 96.69 89 ARG A N 1
ATOM 731 C CA . ARG A 1 89 ? -24.019 -8.383 42.660 1.00 96.69 89 ARG A CA 1
ATOM 732 C C . ARG A 1 89 ? -24.297 -7.850 44.061 1.00 96.69 89 ARG A C 1
ATOM 734 O O . ARG A 1 89 ? -24.921 -8.557 44.847 1.00 96.69 89 ARG A O 1
ATOM 741 N N . GLU A 1 90 ? -23.865 -6.630 44.369 1.00 96.31 90 GLU A N 1
ATOM 742 C CA . GLU A 1 90 ? -24.136 -5.993 45.662 1.00 96.31 90 GLU A CA 1
ATOM 743 C C . GLU A 1 90 ? -25.639 -5.812 45.890 1.00 96.31 90 GLU A C 1
ATOM 745 O O . GLU A 1 90 ? -26.172 -6.211 46.928 1.00 96.31 90 GLU A O 1
ATOM 750 N N . VAL A 1 91 ? -26.352 -5.292 44.888 1.00 96.19 91 VAL A N 1
ATOM 751 C CA . VAL A 1 91 ? -27.810 -5.133 44.941 1.00 96.19 91 VAL A CA 1
ATOM 752 C C . VAL A 1 91 ? -28.499 -6.493 45.105 1.00 96.19 91 VAL A C 1
ATOM 754 O O . VAL A 1 91 ? -29.349 -6.646 45.985 1.00 96.19 91 VAL A O 1
ATOM 757 N N . GLU A 1 92 ? -28.115 -7.504 44.320 1.00 95.44 92 GLU A N 1
ATOM 758 C CA . GLU A 1 92 ? -28.638 -8.874 44.438 1.00 95.44 92 GLU A CA 1
ATOM 759 C C . GLU A 1 92 ? -28.409 -9.462 45.845 1.00 95.44 92 GLU A C 1
ATOM 761 O O . GLU A 1 92 ? -29.310 -10.095 46.405 1.00 95.44 92 GLU A O 1
ATOM 766 N N . ALA A 1 93 ? -27.238 -9.226 46.448 1.00 93.88 93 ALA A N 1
ATOM 767 C CA . ALA A 1 93 ? -26.923 -9.673 47.803 1.00 93.88 93 ALA A CA 1
ATOM 768 C C . ALA A 1 93 ? -27.820 -8.997 48.854 1.00 93.88 93 ALA A C 1
ATOM 770 O O . ALA A 1 93 ? -28.380 -9.679 49.715 1.00 93.88 93 ALA A O 1
ATOM 771 N N . ILE A 1 94 ? -28.035 -7.681 48.749 1.00 93.81 94 ILE A N 1
ATOM 772 C CA . ILE A 1 94 ? -28.937 -6.934 49.640 1.00 93.81 94 ILE A CA 1
ATOM 773 C C . ILE A 1 94 ? -30.371 -7.476 49.545 1.00 93.81 94 ILE A C 1
ATOM 775 O O . ILE A 1 94 ? -31.019 -7.716 50.571 1.00 93.81 94 ILE A O 1
ATOM 779 N N . PHE A 1 95 ? -30.875 -7.703 48.327 1.00 90.62 95 PHE A N 1
ATOM 780 C CA . PHE A 1 95 ? -32.210 -8.271 48.118 1.00 90.62 95 PHE A CA 1
ATOM 781 C C . PHE A 1 95 ? -32.340 -9.673 48.722 1.00 90.62 95 PHE A C 1
ATOM 783 O O . PHE A 1 95 ? -33.341 -9.950 49.392 1.00 90.62 95 PHE A O 1
ATOM 790 N N . ARG A 1 96 ? -31.324 -10.531 48.552 1.00 90.25 96 ARG A N 1
ATOM 791 C CA . ARG A 1 96 ? -31.290 -11.874 49.147 1.00 90.25 96 ARG A CA 1
ATOM 792 C C . ARG A 1 96 ? -31.390 -11.809 50.673 1.00 90.25 96 ARG A C 1
ATOM 794 O O . ARG A 1 96 ? -32.342 -12.356 51.230 1.00 90.25 96 ARG A O 1
ATOM 801 N N . CYS A 1 97 ? -30.521 -11.039 51.330 1.00 82.94 97 CYS A N 1
ATOM 802 C CA . CYS A 1 97 ? -30.535 -10.859 52.787 1.00 82.94 97 CYS A CA 1
ATOM 803 C C . CYS A 1 97 ? -31.884 -10.324 53.305 1.00 82.94 97 CYS A C 1
ATOM 805 O O . CYS A 1 97 ? -32.407 -10.782 54.326 1.00 82.94 97 CYS A O 1
ATOM 807 N N . ARG A 1 98 ? -32.495 -9.369 52.587 1.00 81.19 98 ARG A N 1
ATOM 808 C CA . ARG A 1 98 ? -33.801 -8.802 52.961 1.00 81.19 98 ARG A CA 1
ATOM 809 C C . ARG A 1 98 ? -34.942 -9.810 52.812 1.00 81.19 98 ARG A C 1
ATOM 811 O O . ARG A 1 98 ? -35.881 -9.771 53.608 1.00 81.19 98 ARG A O 1
ATOM 818 N N . SER A 1 99 ? -34.885 -10.683 51.806 1.00 74.50 99 SER A N 1
ATOM 819 C CA . SER A 1 99 ? -35.897 -11.723 51.589 1.00 74.50 99 SER A CA 1
ATOM 820 C C . SER A 1 99 ? -35.852 -12.801 52.678 1.00 74.50 99 SER A C 1
ATOM 822 O O . SER A 1 99 ? -36.887 -13.111 53.265 1.00 74.50 99 SER A O 1
ATOM 824 N N . GLU A 1 100 ? -34.661 -13.266 53.057 1.00 67.06 100 GLU A N 1
ATOM 825 C CA . GLU A 1 100 ? -34.468 -14.260 54.123 1.00 67.06 100 GLU A CA 1
ATOM 826 C C . GLU A 1 100 ? -34.908 -13.720 55.494 1.00 67.06 100 GLU A C 1
ATOM 828 O O . GLU A 1 100 ? -35.567 -14.414 56.270 1.00 67.06 100 GLU A O 1
ATOM 833 N N . SER A 1 101 ? -34.667 -12.431 55.751 1.00 60.34 101 SER A N 1
ATOM 834 C CA . SER A 1 101 ? -35.089 -11.756 56.987 1.00 60.34 101 SER A CA 1
ATOM 835 C C . SER A 1 101 ? -36.617 -11.675 57.165 1.00 60.34 101 SER A C 1
ATOM 837 O O . SER A 1 101 ? -37.095 -11.553 58.293 1.00 60.34 101 SER A O 1
ATOM 839 N N . LYS A 1 102 ? -37.408 -11.744 56.080 1.00 57.78 102 LYS A N 1
ATOM 840 C CA . LYS A 1 102 ? -38.886 -11.705 56.128 1.00 57.78 102 LYS A CA 1
ATOM 841 C C . LYS A 1 102 ? -39.535 -13.087 56.258 1.00 57.78 102 LYS A C 1
ATOM 843 O O . LYS A 1 102 ? -40.674 -13.168 56.706 1.00 57.78 102 LYS A O 1
ATOM 848 N N . VAL A 1 103 ? -38.822 -14.163 55.923 1.00 53.38 103 VAL A N 1
ATOM 849 C CA . VAL A 1 103 ? -39.332 -15.549 56.002 1.00 53.38 103 VAL A CA 1
ATOM 850 C C . VAL A 1 103 ? -39.095 -16.173 57.395 1.00 53.38 103 VAL A C 1
ATOM 852 O O . VAL A 1 103 ? -39.670 -17.203 57.731 1.00 53.38 103 VAL A O 1
ATOM 855 N N . GLY A 1 104 ? -38.320 -15.515 58.267 1.00 50.66 104 GLY A N 1
ATOM 856 C CA . GLY A 1 104 ? -37.939 -16.021 59.595 1.00 50.66 104 GLY A CA 1
ATOM 857 C C . GLY A 1 104 ? -38.823 -15.642 60.797 1.00 50.66 104 GLY A C 1
ATOM 858 O O . GLY A 1 104 ? -38.439 -15.947 61.924 1.00 50.66 104 GLY A O 1
ATOM 859 N N . ARG A 1 105 ? -39.983 -14.986 60.631 1.00 50.56 105 ARG A N 1
ATOM 860 C CA . ARG A 1 105 ? -40.845 -14.563 61.764 1.00 50.56 105 ARG A CA 1
ATOM 861 C C . ARG A 1 105 ? -42.253 -15.156 61.746 1.00 50.56 105 ARG A C 1
ATOM 863 O O . ARG A 1 105 ? -43.224 -14.441 61.938 1.00 50.56 105 ARG A O 1
ATOM 870 N N . VAL A 1 106 ? -42.374 -16.473 61.610 1.00 50.03 106 VAL A N 1
ATOM 871 C CA . VAL A 1 106 ? -43.533 -17.192 62.165 1.00 50.03 106 VAL A CA 1
ATOM 872 C C . VAL A 1 106 ? -43.075 -18.547 62.705 1.00 50.03 106 VAL A C 1
ATOM 874 O O . VAL A 1 106 ? -43.154 -19.570 62.035 1.00 50.03 106 VAL A O 1
ATOM 877 N N . LYS A 1 107 ? -42.595 -18.569 63.949 1.00 48.31 107 LYS A N 1
ATOM 878 C CA . LYS A 1 107 ? -42.704 -19.762 64.795 1.00 48.31 107 LYS A CA 1
ATOM 879 C C . LYS A 1 107 ? -43.487 -19.355 66.028 1.00 48.31 107 LYS A C 1
ATOM 881 O O . LYS A 1 107 ? -42.923 -18.924 67.029 1.00 48.31 107 LYS A O 1
ATOM 886 N N . PHE A 1 108 ? -44.809 -19.429 65.894 1.00 41.31 108 PHE A N 1
ATOM 887 C CA . PHE A 1 108 ? -45.709 -19.454 67.034 1.00 41.31 108 PHE A CA 1
ATOM 888 C C . PHE A 1 108 ? -45.221 -20.536 67.996 1.00 41.31 108 PHE A C 1
ATOM 890 O O . PHE A 1 108 ? -45.048 -21.695 67.617 1.00 41.31 108 PHE A O 1
ATOM 897 N N . ALA A 1 109 ? -44.981 -20.134 69.23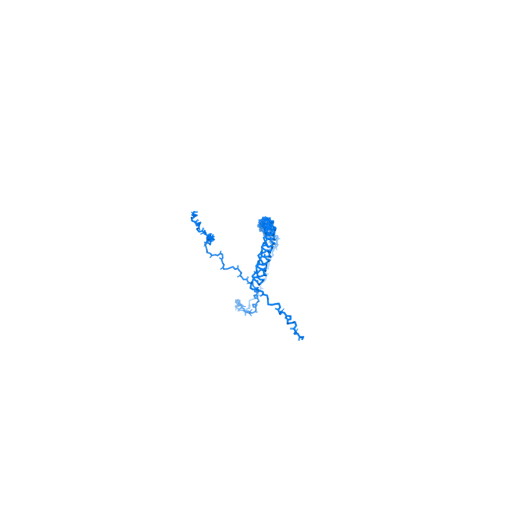8 1.00 48.97 109 ALA A N 1
ATOM 898 C CA . ALA A 1 109 ? -44.866 -21.058 70.341 1.00 48.97 109 ALA A CA 1
ATOM 899 C C . ALA A 1 109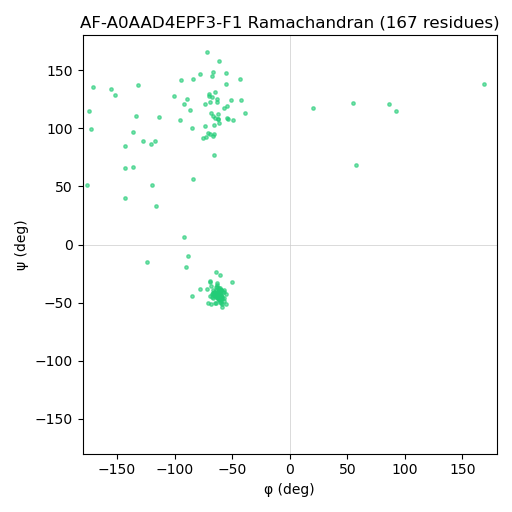 ? -46.164 -21.869 70.408 1.00 48.97 109 ALA A C 1
ATOM 901 O O 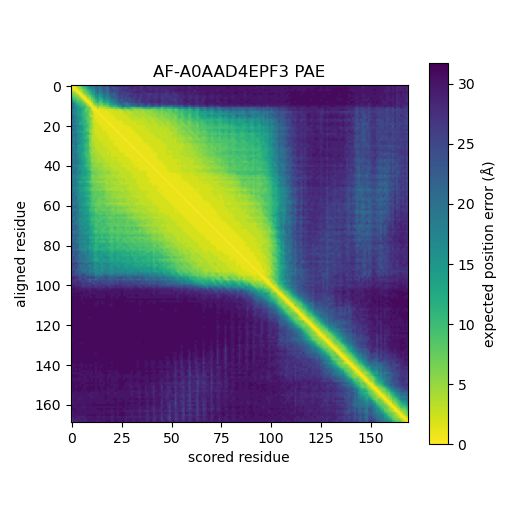. ALA A 1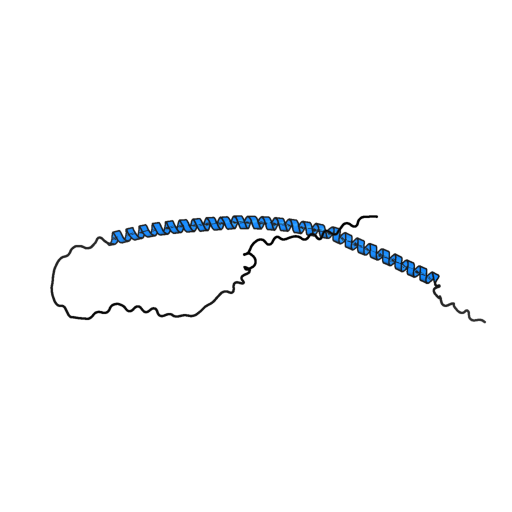 109 ? -47.230 -21.303 70.641 1.00 48.97 109 ALA A O 1
ATOM 902 N N . ASN A 1 110 ? -46.083 -23.186 70.228 1.00 39.06 110 ASN A N 1
ATOM 903 C CA . ASN A 1 110 ? -47.118 -24.055 70.756 1.00 39.06 110 ASN A CA 1
ATOM 904 C C . ASN A 1 110 ? -46.484 -25.247 71.467 1.00 39.06 110 ASN A C 1
ATOM 906 O O . ASN A 1 110 ? -45.818 -26.101 70.889 1.00 39.06 110 ASN A O 1
ATOM 910 N N . ARG A 1 111 ? -46.662 -25.205 72.780 1.00 43.69 111 ARG A N 1
ATOM 911 C CA . ARG A 1 111 ? -46.240 -26.161 73.788 1.00 43.69 111 ARG A CA 1
ATOM 912 C C . ARG A 1 111 ? -47.402 -27.129 73.978 1.00 43.69 111 ARG A C 1
ATOM 914 O O . ARG A 1 111 ? -48.457 -26.667 74.398 1.00 43.69 111 ARG A O 1
ATOM 921 N N . ARG A 1 112 ? -47.205 -28.433 73.756 1.00 39.34 112 ARG A N 1
ATOM 922 C CA . ARG A 1 112 ? -47.812 -29.516 74.559 1.00 39.34 112 ARG A CA 1
ATOM 923 C C . ARG A 1 112 ? -47.220 -30.882 74.203 1.00 39.34 112 ARG A C 1
ATOM 925 O O . ARG A 1 112 ? -46.990 -31.204 73.046 1.00 39.34 112 ARG A O 1
ATOM 932 N N . GLN A 1 113 ? -46.933 -31.611 75.272 1.00 44.69 113 GLN A N 1
ATOM 933 C CA . GLN A 1 113 ? -46.364 -32.950 75.364 1.00 44.69 113 GLN A CA 1
ATOM 934 C C . GLN A 1 113 ? -47.322 -34.011 74.809 1.00 44.69 113 GLN A C 1
ATOM 936 O O . GLN A 1 113 ? -48.513 -33.898 75.071 1.00 44.69 113 GLN A O 1
ATOM 941 N N . THR A 1 114 ? -46.785 -35.091 74.234 1.00 38.06 114 THR A N 1
ATOM 942 C CA . THR A 1 114 ? -47.141 -36.473 74.616 1.00 38.06 114 THR A CA 1
ATOM 943 C C . THR A 1 114 ? -45.959 -37.403 74.339 1.00 38.06 114 THR A C 1
ATOM 945 O O . THR A 1 114 ? -45.394 -37.404 73.249 1.00 38.06 114 THR A O 1
ATOM 948 N N . ASN A 1 115 ? -45.593 -38.173 75.361 1.00 37.22 115 ASN A N 1
ATOM 949 C CA . ASN A 1 115 ? -44.621 -39.262 75.330 1.00 37.22 115 ASN A CA 1
ATOM 950 C C . ASN A 1 115 ? -45.147 -40.436 74.481 1.00 37.22 115 ASN A C 1
ATOM 952 O O . ASN A 1 115 ? -46.330 -40.746 74.592 1.00 37.22 115 ASN A O 1
ATOM 956 N N . GLN A 1 116 ? -44.282 -41.149 73.751 1.00 37.81 116 GLN A N 1
ATOM 957 C CA . GLN A 1 116 ? -43.823 -42.508 74.107 1.00 37.81 116 GLN A CA 1
ATOM 958 C C . GLN A 1 116 ? -43.060 -43.205 72.956 1.00 37.81 116 GLN A C 1
ATOM 960 O O . GLN A 1 116 ? -43.488 -43.205 71.808 1.00 37.81 116 GLN A O 1
ATOM 965 N N . HIS A 1 117 ? -41.981 -43.866 73.389 1.00 34.25 117 HIS A N 1
ATOM 966 C CA . HIS A 1 117 ? -41.216 -44.989 72.828 1.00 34.25 117 HIS A CA 1
ATOM 967 C C . HIS A 1 117 ? -40.073 -44.778 71.805 1.00 34.25 117 HIS A C 1
ATOM 969 O O . HIS A 1 117 ? -40.305 -44.280 70.705 1.00 34.25 117 HIS A O 1
ATOM 975 N N . PRO A 1 118 ? -38.838 -45.226 72.143 1.00 48.72 118 PRO A N 1
ATOM 976 C CA . PRO A 1 118 ? -37.733 -45.384 71.207 1.00 48.72 118 PRO A CA 1
ATOM 977 C C . PRO A 1 118 ? -37.676 -46.828 70.682 1.00 48.72 118 PRO A C 1
ATOM 979 O O . PRO A 1 118 ? -37.860 -47.772 71.445 1.00 48.72 118 PRO A O 1
ATOM 982 N N . GLU A 1 119 ? -37.367 -46.992 69.400 1.00 38.28 119 GLU A N 1
ATOM 983 C CA . GLU A 1 119 ? -36.881 -48.251 68.831 1.00 38.28 119 GLU A CA 1
ATOM 984 C C . GLU A 1 119 ? -35.651 -47.936 67.975 1.00 38.28 119 GLU A C 1
ATOM 986 O O . GLU A 1 119 ? -35.544 -46.903 67.308 1.00 38.28 119 GLU A O 1
ATOM 991 N N . GLU A 1 120 ? -34.670 -48.804 68.134 1.00 38.34 120 GLU A N 1
ATOM 992 C CA . GLU A 1 120 ? -33.265 -48.648 67.812 1.00 38.34 120 GLU A CA 1
ATOM 993 C C . GLU A 1 120 ? -33.004 -48.810 66.310 1.00 38.34 120 GLU A C 1
ATOM 995 O O . GLU A 1 120 ? -33.640 -49.619 65.639 1.00 38.34 120 GLU A O 1
ATOM 1000 N N . GLY A 1 121 ? -32.020 -48.094 65.748 1.00 35.31 121 GLY A N 1
ATOM 1001 C CA . GLY A 1 121 ? -31.796 -48.226 64.306 1.00 35.31 121 GLY A CA 1
ATOM 1002 C C . GLY A 1 121 ? -30.624 -47.487 63.678 1.00 35.31 121 GLY A C 1
ATOM 1003 O O . GLY A 1 121 ? -30.810 -46.824 62.674 1.00 35.31 121 GLY A O 1
ATOM 1004 N N . LYS A 1 122 ? -29.426 -47.646 64.248 1.00 43.06 122 LYS A N 1
ATOM 1005 C CA . LYS A 1 122 ? -28.110 -47.679 63.567 1.00 43.06 122 LYS A CA 1
ATOM 1006 C C . LYS A 1 122 ? -27.678 -46.506 62.651 1.00 43.06 122 LYS A C 1
ATOM 1008 O O . LYS A 1 122 ? -28.222 -46.199 61.601 1.00 43.06 122 LYS A O 1
ATOM 1013 N N . ARG A 1 123 ? -26.530 -45.962 63.064 1.00 45.31 123 ARG A N 1
ATOM 1014 C CA . ARG A 1 123 ? -25.608 -45.025 62.406 1.00 45.31 123 ARG A CA 1
ATOM 1015 C C . ARG A 1 123 ? -25.323 -45.339 60.926 1.00 45.31 123 ARG A C 1
ATOM 1017 O O . ARG A 1 123 ? -25.038 -46.483 60.587 1.00 45.31 123 ARG A O 1
ATOM 1024 N N . GLY A 1 124 ? -25.203 -44.280 60.123 1.00 37.12 124 GLY A N 1
ATOM 1025 C CA . GLY A 1 124 ? -24.504 -44.279 58.834 1.00 37.12 124 GLY A CA 1
ATOM 1026 C C . GLY A 1 124 ? -24.391 -42.870 58.236 1.00 37.12 124 GLY A C 1
ATOM 1027 O O . GLY A 1 124 ? -25.346 -42.361 57.662 1.00 37.12 124 GLY A O 1
ATOM 1028 N N . THR A 1 125 ? -23.236 -42.224 58.402 1.00 46.56 125 THR A N 1
ATOM 1029 C CA . THR A 1 125 ? -22.818 -40.971 57.732 1.00 46.56 125 THR A CA 1
ATOM 1030 C C . THR A 1 125 ? -22.502 -41.220 56.232 1.00 46.56 125 THR A C 1
ATOM 1032 O O . THR A 1 125 ? -22.385 -42.375 55.822 1.00 46.56 125 THR A O 1
ATOM 1035 N N . PRO A 1 126 ? -22.388 -40.172 55.383 1.00 48.97 126 PRO A N 1
ATOM 1036 C CA . PRO A 1 126 ? -22.635 -40.241 53.941 1.00 48.97 126 PRO A CA 1
ATOM 1037 C C . PRO A 1 126 ? -21.426 -40.727 53.133 1.00 48.97 126 PRO A C 1
ATOM 1039 O O . PRO A 1 126 ? -20.290 -40.329 53.388 1.00 48.97 126 PRO A O 1
ATOM 1042 N N . ILE A 1 127 ? -21.679 -41.522 52.090 1.00 40.62 127 ILE A N 1
ATOM 1043 C CA . ILE A 1 127 ? -20.665 -41.906 51.103 1.00 40.62 127 ILE A CA 1
ATOM 1044 C C . ILE A 1 127 ? -20.752 -40.962 49.900 1.00 40.62 127 ILE A C 1
ATOM 1046 O O . ILE A 1 127 ? -21.674 -41.011 49.090 1.00 40.62 127 ILE A O 1
ATOM 1050 N N . ASN A 1 128 ? -19.748 -40.095 49.820 1.00 47.72 128 ASN A N 1
ATOM 1051 C CA . ASN A 1 128 ? -19.352 -39.322 48.653 1.00 47.72 128 ASN A CA 1
ATOM 1052 C C . ASN A 1 128 ? -18.744 -40.269 47.601 1.00 47.72 128 ASN A C 1
ATOM 1054 O O . ASN A 1 128 ? -17.821 -41.016 47.928 1.00 47.72 128 ASN A O 1
ATOM 1058 N N . GLN A 1 129 ? -19.216 -40.231 46.352 1.00 49.25 129 GLN A N 1
ATOM 1059 C CA . GLN A 1 129 ? -18.523 -40.849 45.217 1.00 49.25 129 GLN A CA 1
ATOM 1060 C C . GLN A 1 129 ? -18.523 -39.905 44.015 1.00 49.25 129 GLN A C 1
ATOM 1062 O O . GLN A 1 129 ? -19.457 -39.853 43.218 1.00 49.25 129 GLN A O 1
ATOM 1067 N N . ASN A 1 130 ? -17.409 -39.186 43.882 1.00 39.09 130 ASN A N 1
ATOM 1068 C CA . ASN A 1 130 ? -16.919 -38.693 42.604 1.00 39.09 130 ASN A CA 1
ATOM 1069 C C . ASN A 1 130 ? -16.570 -39.889 41.706 1.00 39.09 130 ASN A C 1
ATOM 1071 O O . ASN A 1 130 ? -15.733 -40.715 42.066 1.00 39.09 130 ASN A O 1
ATOM 1075 N N . GLY A 1 131 ? -17.191 -39.947 40.527 1.00 37.59 131 GLY A N 1
ATOM 1076 C CA . GLY A 1 131 ? -16.953 -40.946 39.487 1.00 37.59 131 GLY A CA 1
ATOM 1077 C C . GLY A 1 131 ? -16.666 -40.282 38.143 1.00 37.59 131 GLY A C 1
ATOM 1078 O O . GLY A 1 131 ? -17.564 -40.025 37.349 1.00 37.59 131 GLY A O 1
ATOM 1079 N N . ASP A 1 132 ? -15.384 -40.011 37.940 1.00 46.94 132 ASP A N 1
ATOM 1080 C CA . ASP A 1 132 ? -14.676 -39.547 36.749 1.00 46.94 132 ASP A CA 1
ATOM 1081 C C . ASP A 1 132 ? -15.183 -40.192 35.428 1.00 46.94 132 ASP A C 1
ATOM 1083 O O . ASP A 1 132 ? -14.981 -41.383 35.180 1.00 46.94 132 ASP A O 1
ATOM 1087 N N . ARG A 1 133 ? -15.806 -39.409 34.530 1.00 45.22 133 ARG A N 1
ATOM 1088 C CA . ARG A 1 133 ? -15.999 -39.781 33.110 1.00 45.22 133 ARG A CA 1
ATOM 1089 C C . ARG A 1 133 ? -15.264 -38.808 32.198 1.00 45.22 133 ARG A C 1
ATOM 1091 O O . ARG A 1 133 ? -15.788 -37.810 31.714 1.00 45.22 133 ARG A O 1
ATOM 1098 N N . ARG A 1 134 ? -14.011 -39.176 31.952 1.00 49.47 134 ARG A N 1
ATOM 1099 C CA . ARG A 1 134 ? -13.122 -38.642 30.919 1.00 49.47 134 ARG A CA 1
ATOM 1100 C C . ARG A 1 134 ? -13.673 -38.869 29.503 1.00 49.47 134 ARG A C 1
ATOM 1102 O O . ARG A 1 134 ? -14.325 -39.877 29.242 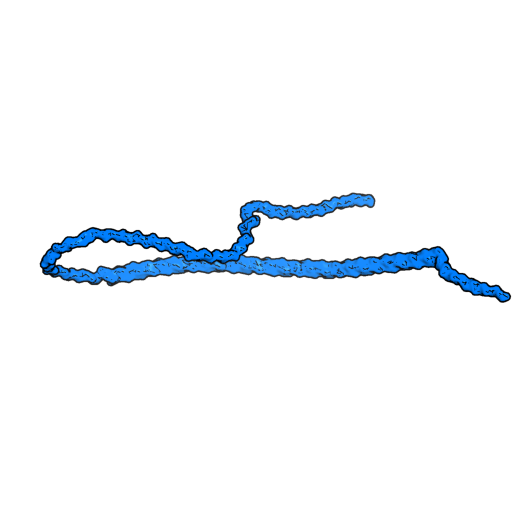1.00 49.47 134 ARG A O 1
ATOM 1109 N N . LYS A 1 135 ? -13.168 -38.024 28.585 1.00 49.19 135 LYS A N 1
ATOM 1110 C CA . LYS A 1 135 ? -13.227 -38.041 27.100 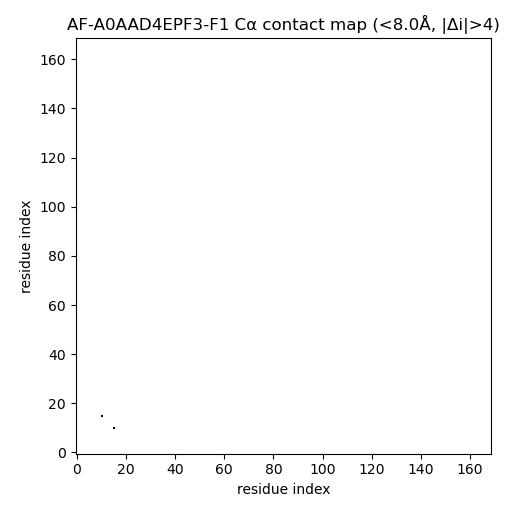1.00 49.19 135 LYS A CA 1
ATOM 1111 C C . LYS A 1 135 ? -14.424 -37.235 26.562 1.00 49.19 135 LYS A C 1
ATOM 1113 O O . LYS A 1 135 ? -15.561 -37.615 26.764 1.00 49.19 135 LYS A O 1
ATOM 1118 N N . ARG A 1 136 ? -14.236 -36.128 25.833 1.00 43.44 136 ARG A N 1
ATOM 1119 C CA . ARG A 1 136 ? -13.441 -36.002 24.595 1.00 43.44 136 ARG A CA 1
ATOM 1120 C C . ARG A 1 136 ? -12.941 -34.566 24.359 1.00 43.44 136 ARG A C 1
ATOM 1122 O O . ARG A 1 136 ? -13.698 -33.610 24.447 1.00 43.44 136 ARG A O 1
ATOM 1129 N N . ARG A 1 137 ? -11.652 -34.449 24.019 1.00 46.12 137 ARG A N 1
ATOM 1130 C CA . ARG A 1 137 ? -10.986 -33.230 23.540 1.00 46.12 137 ARG A CA 1
ATOM 1131 C C . ARG A 1 137 ? -11.424 -32.940 22.100 1.00 46.12 137 ARG A C 1
ATOM 1133 O O . ARG A 1 137 ? -11.122 -33.743 21.224 1.00 46.12 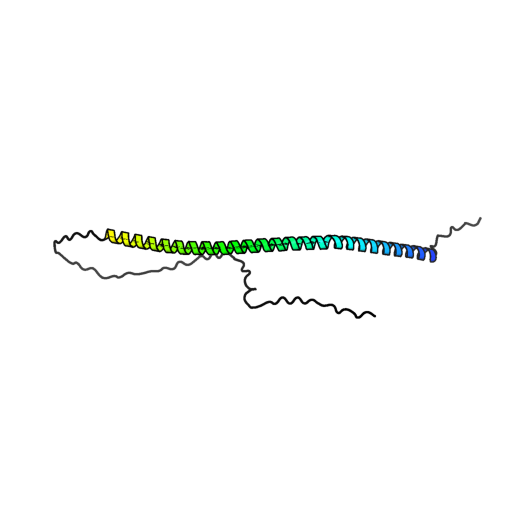137 ARG A O 1
ATOM 1140 N N . HIS A 1 138 ? -12.012 -31.775 21.853 1.00 41.72 138 HIS A N 1
ATOM 1141 C CA . HIS A 1 138 ? -11.876 -31.079 20.574 1.00 41.72 138 HIS A CA 1
ATOM 1142 C C . HIS A 1 138 ? -11.098 -29.789 20.832 1.00 41.72 138 HIS A C 1
ATOM 1144 O O . HIS A 1 138 ? -11.571 -28.887 21.513 1.00 41.72 138 HIS A O 1
ATOM 1150 N N . GLN A 1 139 ? -9.858 -29.757 20.349 1.00 47.59 139 GLN A N 1
ATOM 1151 C CA . GLN A 1 139 ? -9.033 -28.555 20.272 1.00 47.59 139 GLN A CA 1
ATOM 1152 C C . GLN A 1 139 ? -9.317 -27.895 18.915 1.00 47.59 139 GLN A C 1
ATOM 1154 O O . GLN A 1 139 ? -9.157 -28.578 17.898 1.00 47.59 139 GLN A O 1
ATOM 1159 N N . PRO A 1 140 ? -9.712 -26.615 18.845 1.00 44.97 140 PRO A N 1
ATOM 1160 C CA . PRO A 1 140 ? -9.592 -25.860 17.607 1.00 44.97 140 PRO A CA 1
ATOM 1161 C C . PRO A 1 140 ? -8.104 -25.596 17.336 1.00 44.97 140 PRO A C 1
ATOM 1163 O O . PRO A 1 140 ? -7.364 -25.158 18.216 1.00 44.97 140 PRO A O 1
ATOM 1166 N N . ARG A 1 141 ? -7.644 -25.898 16.119 1.00 47.53 141 ARG A N 1
ATOM 1167 C CA . ARG A 1 141 ? -6.290 -25.568 15.660 1.00 47.53 141 ARG A CA 1
ATOM 1168 C C . ARG A 1 141 ? -6.191 -24.056 15.443 1.00 47.53 141 ARG A C 1
ATOM 1170 O O . ARG A 1 141 ? -6.538 -23.569 14.374 1.00 47.53 141 ARG A O 1
ATOM 1177 N N . THR A 1 142 ? -5.700 -23.320 16.432 1.00 49.78 142 THR A N 1
ATOM 1178 C CA . THR A 1 142 ? -5.176 -21.963 16.233 1.00 49.78 142 THR A CA 1
ATOM 1179 C C . THR A 1 142 ? -3.707 -22.065 15.831 1.00 49.78 142 THR A C 1
ATOM 1181 O O . THR A 1 142 ? -2.870 -22.541 16.598 1.00 49.78 142 THR A O 1
ATOM 1184 N N . ILE A 1 143 ? -3.389 -21.635 14.610 1.00 54.00 143 ILE A N 1
ATOM 1185 C CA . ILE A 1 143 ? -2.013 -21.419 14.155 1.00 54.00 143 ILE A CA 1
ATOM 1186 C C . ILE A 1 143 ? -1.462 -20.241 14.966 1.00 54.00 143 ILE A C 1
ATOM 1188 O O . ILE A 1 143 ? -1.923 -19.112 14.826 1.00 54.00 143 ILE A O 1
ATOM 1192 N N . GLN A 1 144 ? -0.517 -20.512 15.864 1.00 42.34 144 GLN A N 1
ATOM 1193 C CA . GLN A 1 144 ? 0.131 -19.487 16.676 1.00 42.34 144 GLN A CA 1
ATOM 1194 C C . GLN A 1 144 ? 1.307 -18.864 15.914 1.00 42.34 144 GLN A C 1
ATOM 1196 O O . GLN A 1 144 ? 2.402 -19.421 15.897 1.00 42.34 144 GLN A O 1
ATOM 1201 N N . PHE A 1 145 ? 1.104 -17.681 15.332 1.00 44.22 145 PHE A N 1
ATOM 1202 C CA . PHE A 1 145 ? 2.186 -16.797 14.875 1.00 44.22 145 PHE A CA 1
ATOM 1203 C C . PHE A 1 145 ? 2.721 -15.936 16.027 1.00 44.22 145 PHE A C 1
ATOM 1205 O O . PHE A 1 145 ? 2.719 -14.710 15.979 1.00 44.22 145 PHE A O 1
ATOM 1212 N N . SER A 1 146 ? 3.172 -16.566 17.107 1.00 47.59 146 SER A N 1
ATOM 1213 C CA . SER A 1 146 ? 3.681 -15.832 18.269 1.00 47.59 146 SER A CA 1
ATOM 1214 C C . SER A 1 146 ? 4.868 -16.540 18.907 1.00 47.59 146 SER A C 1
ATOM 1216 O O . SER A 1 146 ? 4.798 -17.005 20.041 1.00 47.59 146 SER A O 1
ATOM 1218 N N . LYS A 1 147 ? 5.979 -16.609 18.163 1.00 42.84 147 LYS A N 1
ATOM 1219 C CA . LYS A 1 147 ? 7.326 -16.894 18.696 1.00 42.84 147 LYS A CA 1
ATOM 1220 C C . LYS A 1 147 ? 8.435 -16.104 17.979 1.00 42.84 147 LYS A C 1
ATOM 1222 O O . LYS A 1 147 ? 9.508 -16.639 17.739 1.00 42.84 147 LYS A O 1
ATOM 1227 N N . VAL A 1 148 ? 8.198 -14.832 17.643 1.00 48.09 148 VAL A N 1
ATOM 1228 C CA .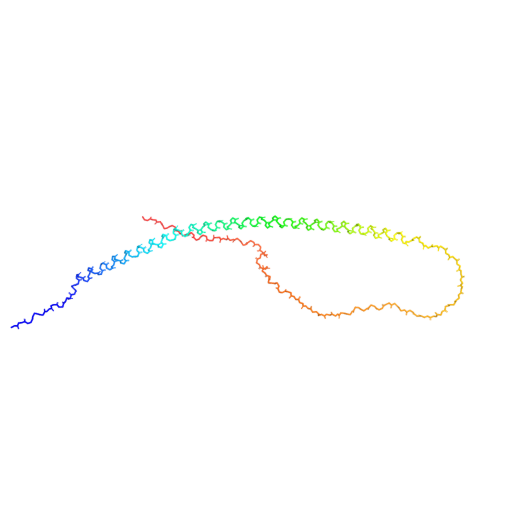 VAL A 1 148 ? 9.271 -13.938 17.138 1.00 48.09 148 VAL A CA 1
ATOM 1229 C C . VAL A 1 148 ? 9.432 -12.654 17.968 1.00 48.09 148 VAL A C 1
ATOM 1231 O O . VAL A 1 148 ? 10.483 -12.032 17.929 1.00 48.09 148 VAL A O 1
ATOM 1234 N N . PHE A 1 149 ? 8.472 -12.292 18.827 1.00 48.97 149 PHE A N 1
ATOM 1235 C CA . PHE A 1 149 ? 8.477 -10.980 19.501 1.00 48.97 149 PHE A CA 1
ATOM 1236 C C . PHE A 1 149 ? 8.621 -11.024 21.025 1.00 48.97 149 PHE A C 1
ATOM 1238 O O . PHE A 1 149 ? 8.079 -10.177 21.727 1.00 48.97 149 PHE A O 1
ATOM 1245 N N . GLN A 1 150 ? 9.354 -11.995 21.569 1.00 46.91 150 GLN A N 1
ATOM 1246 C CA . GLN A 1 150 ? 9.682 -12.006 23.000 1.00 46.91 150 GLN A CA 1
ATOM 1247 C C . GLN A 1 150 ? 11.148 -12.364 23.235 1.00 46.91 150 GLN A C 1
ATOM 1249 O O . GLN A 1 150 ? 11.464 -13.416 23.782 1.00 46.91 150 GLN A O 1
ATOM 1254 N N . ARG A 1 151 ? 12.040 -11.471 22.793 1.00 39.69 151 ARG A N 1
ATOM 1255 C CA . ARG A 1 151 ? 13.343 -11.159 23.409 1.00 39.69 151 ARG A CA 1
ATOM 1256 C C . ARG A 1 151 ? 13.967 -9.985 22.646 1.00 39.69 151 ARG A C 1
ATOM 1258 O O . ARG A 1 151 ? 14.238 -10.107 21.465 1.00 39.69 151 ARG A O 1
ATOM 1265 N N . GLY A 1 152 ? 14.111 -8.860 23.346 1.00 36.97 152 GLY A N 1
ATOM 1266 C CA . GLY A 1 152 ? 14.924 -7.673 23.049 1.00 36.97 152 GLY A CA 1
ATOM 1267 C C . GLY A 1 152 ? 15.388 -7.392 21.613 1.00 36.97 152 GLY A C 1
ATOM 1268 O O . GLY A 1 152 ? 16.258 -8.073 21.090 1.00 36.97 152 GLY A O 1
ATOM 1269 N N . GLY A 1 153 ? 14.922 -6.263 21.070 1.00 45.66 153 GLY A N 1
ATOM 1270 C CA . GLY A 1 153 ? 15.738 -5.363 20.249 1.00 45.66 153 GLY A CA 1
ATOM 1271 C C . GLY A 1 153 ? 16.399 -5.955 19.005 1.00 45.66 153 GLY A C 1
ATOM 1272 O O . GLY A 1 153 ? 17.625 -5.980 18.917 1.00 45.66 153 GLY A O 1
ATOM 1273 N N . ALA A 1 154 ? 15.612 -6.314 17.993 1.00 46.59 154 ALA A N 1
ATOM 1274 C CA . ALA A 1 154 ? 16.139 -6.388 16.636 1.00 46.59 154 ALA A CA 1
ATOM 1275 C C . ALA A 1 154 ? 16.300 -4.954 16.104 1.00 46.59 154 ALA A C 1
ATOM 1277 O O . ALA A 1 154 ? 15.365 -4.349 15.586 1.00 46.59 154 ALA A O 1
ATOM 1278 N N . LYS A 1 155 ? 17.494 -4.384 16.295 1.00 43.75 155 LYS A N 1
ATOM 1279 C CA . LYS A 1 155 ? 17.943 -3.208 15.548 1.00 43.75 155 LYS A CA 1
ATOM 1280 C C . LYS A 1 155 ? 18.006 -3.623 14.079 1.00 43.75 155 LYS A C 1
ATOM 1282 O O . LYS A 1 155 ? 18.897 -4.386 13.711 1.00 43.75 155 LYS A O 1
ATOM 1287 N N . TYR A 1 156 ? 17.087 -3.136 13.252 1.00 49.28 156 TYR A N 1
ATOM 1288 C CA . TYR A 1 156 ? 17.290 -3.157 11.808 1.00 49.28 156 TYR A CA 1
ATOM 1289 C C . TYR A 1 156 ? 18.451 -2.208 11.511 1.00 49.28 156 TYR A C 1
ATOM 1291 O O . TYR A 1 156 ? 18.289 -0.994 11.435 1.00 49.28 156 TYR A O 1
ATOM 1299 N N . LYS A 1 157 ? 19.666 -2.757 11.439 1.00 44.91 157 LYS A N 1
ATOM 1300 C CA . LYS A 1 157 ? 20.773 -2.075 10.782 1.00 44.91 157 LYS A CA 1
ATOM 1301 C C . LYS A 1 157 ? 20.481 -2.170 9.291 1.00 44.91 157 LYS A C 1
ATOM 1303 O O . LYS A 1 157 ? 20.681 -3.229 8.702 1.00 44.91 157 LYS A O 1
ATOM 1308 N N . HIS A 1 158 ? 19.990 -1.091 8.696 1.00 47.50 158 HIS A N 1
ATOM 1309 C CA . HIS A 1 158 ? 20.171 -0.901 7.267 1.00 47.50 158 HIS A CA 1
ATOM 1310 C C . HIS A 1 158 ? 21.687 -0.822 7.046 1.00 47.50 158 HIS A C 1
ATOM 1312 O O . HIS A 1 158 ? 22.318 0.155 7.442 1.00 47.50 158 HIS A O 1
ATOM 1318 N N . LEU A 1 159 ? 22.297 -1.886 6.515 1.00 41.22 159 LEU A N 1
ATOM 1319 C CA . LEU A 1 159 ? 23.566 -1.722 5.818 1.00 41.22 159 LEU A CA 1
ATOM 1320 C C . LEU A 1 159 ? 23.221 -0.963 4.540 1.00 41.22 159 LEU A C 1
ATOM 1322 O O . LEU A 1 159 ? 22.785 -1.556 3.557 1.00 41.22 159 LEU A O 1
ATOM 1326 N N . ILE A 1 160 ? 23.374 0.356 4.585 1.00 45.25 160 ILE A N 1
ATOM 1327 C CA . ILE A 1 160 ? 23.690 1.109 3.382 1.00 45.25 160 ILE A CA 1
ATOM 1328 C C . ILE A 1 160 ? 25.074 0.594 2.990 1.00 45.25 160 ILE A C 1
ATOM 1330 O O . ILE A 1 160 ? 26.045 0.785 3.721 1.00 45.25 160 ILE A O 1
ATOM 1334 N N . VAL A 1 161 ? 25.147 -0.167 1.902 1.00 44.78 161 VAL A N 1
ATOM 1335 C CA . VAL A 1 161 ? 26.421 -0.393 1.228 1.00 44.78 161 VAL A CA 1
ATOM 1336 C C . VAL A 1 161 ? 26.732 0.934 0.551 1.00 44.78 161 VAL A C 1
ATOM 1338 O O . VAL A 1 161 ? 26.222 1.223 -0.526 1.00 44.78 161 VAL A O 1
ATOM 1341 N N . GLU A 1 162 ? 27.479 1.790 1.245 1.00 44.88 162 GLU A N 1
ATOM 1342 C CA . GLU A 1 162 ? 28.122 2.940 0.622 1.00 44.88 162 GLU A CA 1
ATOM 1343 C C . GLU A 1 162 ? 29.110 2.381 -0.405 1.00 44.88 162 GLU A C 1
ATOM 1345 O O . GLU A 1 162 ? 30.077 1.697 -0.059 1.00 44.88 162 GLU A O 1
ATOM 1350 N N . HIS A 1 163 ? 28.822 2.602 -1.685 1.00 47.34 163 HIS A N 1
ATOM 1351 C CA . HIS A 1 163 ? 29.823 2.438 -2.725 1.00 47.34 163 HIS A CA 1
ATOM 1352 C C . HIS A 1 163 ? 30.877 3.533 -2.512 1.00 47.34 163 HIS A C 1
ATOM 1354 O O . HIS A 1 163 ? 30.493 4.698 -2.399 1.00 47.34 163 HIS A O 1
ATOM 1360 N N . PRO A 1 164 ? 32.179 3.205 -2.420 1.00 52.28 164 PRO A N 1
ATOM 1361 C CA . PRO A 1 164 ? 33.199 4.237 -2.369 1.00 52.28 164 PRO A CA 1
ATOM 1362 C C . PRO A 1 164 ? 33.158 5.024 -3.680 1.00 52.28 164 PRO A C 1
ATOM 1364 O O . PRO A 1 164 ? 33.241 4.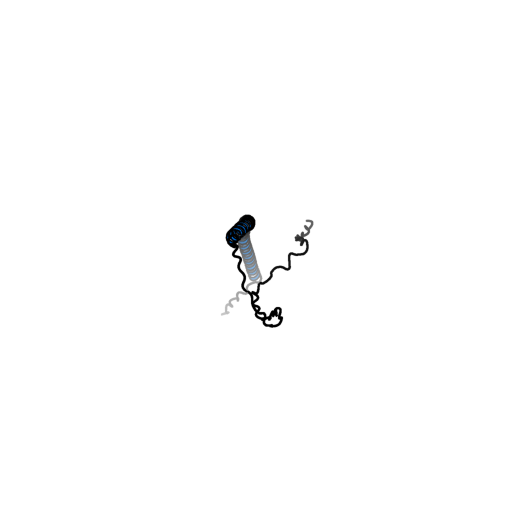439 -4.760 1.00 52.28 164 PRO A O 1
ATOM 1367 N N . GLU A 1 165 ? 33.012 6.342 -3.568 1.00 52.47 165 GLU A N 1
ATOM 1368 C CA . GLU A 1 165 ? 33.258 7.273 -4.663 1.00 52.47 165 GLU A CA 1
ATOM 1369 C C . GLU A 1 165 ? 34.679 7.026 -5.184 1.00 52.47 165 GLU A C 1
ATOM 1371 O O . GLU A 1 165 ? 35.658 7.113 -4.436 1.00 52.47 165 GLU A O 1
ATOM 1376 N N . GLU A 1 166 ? 34.799 6.659 -6.459 1.00 56.44 166 GLU A N 1
ATOM 1377 C CA . GLU A 1 166 ? 36.098 6.617 -7.117 1.00 56.44 166 GLU A CA 1
ATOM 1378 C C . GLU A 1 166 ? 36.660 8.047 -7.185 1.00 56.44 166 GLU A C 1
ATOM 1380 O O . GLU A 1 166 ? 35.949 8.963 -7.609 1.00 56.44 166 GLU A O 1
ATOM 1385 N N . PRO A 1 167 ? 37.924 8.282 -6.788 1.00 55.38 167 PRO A N 1
ATOM 1386 C CA . PRO A 1 167 ? 38.548 9.576 -6.995 1.00 55.38 167 PRO A CA 1
ATOM 1387 C C . PRO A 1 167 ? 38.766 9.783 -8.497 1.00 55.38 167 PRO A C 1
ATOM 1389 O O . PRO A 1 167 ? 39.553 9.077 -9.129 1.00 55.38 167 PRO A O 1
ATOM 1392 N N . GLY A 1 168 ? 38.043 10.756 -9.051 1.00 53.34 168 GLY A N 1
ATOM 1393 C CA . GLY A 1 168 ? 38.226 11.227 -10.418 1.00 53.34 168 GLY A CA 1
ATOM 1394 C C . GLY A 1 168 ? 39.667 11.671 -10.679 1.00 53.34 168 GLY A C 1
ATOM 1395 O O . GLY A 1 168 ? 40.299 12.314 -9.837 1.00 53.34 168 GLY A O 1
ATOM 1396 N N . ILE A 1 169 ? 40.154 11.284 -11.857 1.00 46.31 169 ILE A N 1
ATOM 1397 C CA . ILE A 1 169 ? 41.369 11.779 -12.517 1.00 46.31 169 ILE A CA 1
ATOM 1398 C C . ILE A 1 169 ? 41.062 13.131 -13.161 1.00 46.31 169 ILE A C 1
ATOM 1400 O O . ILE A 1 169 ? 39.972 13.244 -13.768 1.00 46.31 169 ILE A O 1
#